Protein AF-A0A830GJ09-F1 (afdb_monomer_lite)

Organism: NCBI:txid1427151

Sequence (93 aa):
MSKQDTESVRAVFQTYEDDAELEHDREGGIMNHDELVNSGQTYREIRWFDRETVDAFDLTVLDEDHPLWCDEVEALERGDSLRVDELREGEDA

Radius of gyration: 15.43 Å; chains: 1; bounding box: 30×50×34 Å

Secondary structure (DSSP, 8-state):
-------EEEEEEEEE-TT--PPB-TTS-BTTHHHHHHHT-EEEEEEEEEHHHHHHHT-EEE-TTSTT--HHHHSPPBTBEEEHHHHHTTS--

Foldseek 3Di:
DPPPPQDKFKFKDKDFAPPDPFDADPVGDGPCVVVCVVVVRIFIKIAIDGPVVCVVVVTGTDDPPDPQDDPCNVVHDHPDMDTSVVSVVPPPD

pLDDT: mean 87.22, std 14.1, range [40.09, 95.94]

Structure (mmCIF, N/CA/C/O backbone):
data_AF-A0A830GJ09-F1
#
_entry.id   AF-A0A830GJ09-F1
#
loop_
_atom_site.group_PDB
_atom_site.id
_atom_site.type_symbol
_atom_site.label_atom_id
_atom_site.label_alt_id
_atom_site.label_comp_id
_atom_site.label_asym_id
_atom_site.label_entity_id
_atom_site.label_seq_id
_atom_site.pdbx_PDB_ins_code
_atom_site.Cartn_x
_atom_site.Cartn_y
_atom_site.Cartn_z
_atom_site.occupancy
_atom_site.B_iso_or_equiv
_atom_site.auth_seq_id
_atom_site.auth_comp_id
_atom_site.auth_asym_id
_atom_site.auth_atom_id
_atom_site.pdbx_PDB_model_num
ATOM 1 N N . MET A 1 1 ? -6.411 28.291 14.197 1.00 44.25 1 MET A N 1
ATOM 2 C CA . MET A 1 1 ? -6.391 27.413 13.015 1.00 44.25 1 MET A CA 1
ATOM 3 C C . MET A 1 1 ? -6.867 26.061 13.488 1.00 44.25 1 MET A C 1
ATOM 5 O O . MET A 1 1 ? -6.163 25.442 14.277 1.00 44.25 1 MET A O 1
ATOM 9 N N . SER A 1 2 ? -8.095 25.680 13.149 1.00 43.72 2 SER A N 1
ATOM 10 C CA . SER A 1 2 ? -8.575 24.332 13.441 1.00 43.72 2 SER A CA 1
ATOM 11 C C . SER A 1 2 ? -7.733 23.391 12.592 1.00 43.72 2 SER A C 1
ATOM 13 O O . SER A 1 2 ? -7.753 23.517 11.370 1.00 43.72 2 SER A O 1
ATOM 15 N N . LYS A 1 3 ? -6.925 22.534 13.226 1.00 54.88 3 LYS A N 1
ATOM 16 C CA . LYS A 1 3 ? -6.380 21.362 12.544 1.00 54.88 3 LYS A CA 1
ATOM 17 C C . LYS A 1 3 ? -7.609 20.617 12.040 1.00 54.88 3 LYS A C 1
ATOM 19 O O . LYS A 1 3 ? -8.432 20.207 12.850 1.00 54.88 3 LYS A O 1
ATOM 24 N N . GLN A 1 4 ? -7.823 20.603 10.731 1.00 59.28 4 GLN A N 1
ATOM 25 C CA . GLN A 1 4 ? -8.723 19.620 10.160 1.00 59.28 4 GLN A CA 1
ATOM 26 C C . GLN A 1 4 ? -8.044 18.298 10.490 1.00 59.28 4 GLN A C 1
ATOM 28 O O . GLN A 1 4 ? -6.937 18.055 10.018 1.00 59.28 4 GLN A O 1
ATOM 33 N N . ASP A 1 5 ? -8.612 17.538 11.420 1.00 56.34 5 ASP A N 1
ATOM 34 C CA . ASP A 1 5 ? -8.269 16.135 11.580 1.00 56.34 5 ASP A CA 1
ATOM 35 C C . ASP A 1 5 ? -8.649 15.476 10.250 1.00 56.34 5 ASP A C 1
ATOM 37 O O . ASP A 1 5 ? -9.800 15.090 10.049 1.00 56.34 5 ASP A O 1
ATOM 41 N N . THR A 1 6 ? -7.724 15.476 9.285 1.00 68.00 6 THR A N 1
ATOM 42 C CA . THR A 1 6 ? -7.871 14.678 8.076 1.00 68.00 6 THR A CA 1
ATOM 43 C C . THR A 1 6 ? -7.962 13.240 8.543 1.00 68.00 6 THR A C 1
ATOM 45 O O . THR A 1 6 ? -7.085 12.735 9.251 1.00 68.00 6 THR A O 1
ATOM 48 N N . GLU A 1 7 ? -9.086 12.606 8.222 1.00 87.38 7 GLU A N 1
ATOM 49 C CA . GLU A 1 7 ? -9.279 11.196 8.502 1.00 87.38 7 GLU A CA 1
ATOM 50 C C . GLU A 1 7 ? -8.164 10.442 7.781 1.00 87.38 7 GLU A C 1
ATOM 52 O O . GLU A 1 7 ? -8.052 10.499 6.557 1.00 87.38 7 GLU A O 1
ATOM 57 N N . SER A 1 8 ? -7.284 9.807 8.548 1.00 90.50 8 SER A N 1
ATOM 58 C CA . SER A 1 8 ? -6.255 8.950 7.980 1.00 90.50 8 SER A CA 1
ATOM 59 C C . SER A 1 8 ? -6.763 7.521 8.013 1.00 90.50 8 SER A C 1
ATOM 61 O O . SER A 1 8 ? -7.356 7.092 9.003 1.00 90.50 8 SER A O 1
ATOM 63 N N . VAL A 1 9 ? -6.501 6.781 6.950 1.00 93.94 9 VAL A N 1
ATOM 64 C CA . VAL A 1 9 ? -6.881 5.380 6.797 1.00 93.94 9 VAL A CA 1
ATOM 65 C C . VAL A 1 9 ? -5.673 4.577 6.337 1.00 93.94 9 VAL A C 1
ATOM 67 O O . VAL A 1 9 ? -4.727 5.128 5.776 1.00 93.94 9 VAL A O 1
ATOM 70 N N . ARG A 1 10 ? -5.693 3.268 6.581 1.00 94.94 10 ARG A N 1
ATOM 71 C CA . ARG A 1 10 ? -4.703 2.358 5.999 1.00 94.94 10 ARG A CA 1
ATOM 72 C C . ARG A 1 10 ? -5.174 1.995 4.606 1.00 94.94 10 ARG A C 1
ATOM 74 O O . ARG A 1 10 ? -6.348 1.679 4.424 1.00 94.94 10 ARG A O 1
ATOM 81 N N . ALA A 1 11 ? -4.278 2.063 3.638 1.00 95.94 11 ALA A N 1
ATOM 82 C CA . ALA A 1 11 ? -4.590 1.686 2.272 1.00 95.94 11 ALA A CA 1
ATOM 83 C C . ALA A 1 11 ? -3.426 0.929 1.642 1.00 95.94 11 ALA A C 1
ATOM 85 O O . ALA A 1 11 ? -2.267 1.117 2.024 1.00 95.94 11 ALA A O 1
ATOM 86 N N . VAL A 1 12 ? -3.759 0.077 0.675 1.00 95.06 12 VAL A N 1
ATOM 87 C CA . VAL A 1 12 ? -2.779 -0.605 -0.166 1.00 95.06 12 VAL A CA 1
ATOM 88 C C . VAL A 1 12 ? -2.311 0.359 -1.249 1.00 95.06 12 VAL A C 1
ATOM 90 O O . VAL A 1 12 ? -3.124 0.961 -1.954 1.00 95.06 12 VAL A O 1
ATOM 93 N N . PHE A 1 13 ? -0.999 0.468 -1.405 1.00 93.69 13 PHE A N 1
ATOM 94 C CA . PHE A 1 13 ? -0.351 1.264 -2.434 1.00 93.69 13 PHE A CA 1
ATOM 95 C C . PHE A 1 13 ? 0.693 0.421 -3.163 1.00 93.69 13 PHE A C 1
ATOM 97 O O . PHE A 1 13 ? 1.427 -0.346 -2.543 1.00 93.69 13 PHE A O 1
ATOM 104 N N . GLN A 1 14 ? 0.752 0.552 -4.487 1.00 92.50 14 GLN A N 1
ATOM 105 C CA . GLN A 1 14 ? 1.799 -0.070 -5.286 1.00 92.50 14 GLN A CA 1
ATOM 106 C C . GLN A 1 14 ? 2.960 0.906 -5.437 1.00 92.50 14 GLN A C 1
ATOM 108 O O . GLN A 1 14 ? 2.787 2.021 -5.926 1.00 92.50 14 GLN A O 1
ATOM 113 N N . THR A 1 15 ? 4.140 0.463 -5.032 1.00 93.12 15 THR A N 1
ATOM 114 C CA . THR A 1 15 ? 5.376 1.238 -5.062 1.00 93.12 15 THR A CA 1
ATOM 115 C C . THR A 1 15 ? 6.471 0.456 -5.787 1.00 93.12 15 THR A C 1
ATOM 117 O O . THR A 1 15 ? 6.249 -0.659 -6.264 1.00 93.12 15 THR A O 1
ATOM 120 N N . TYR A 1 16 ? 7.642 1.063 -5.908 1.00 93.81 16 TYR A N 1
ATOM 121 C CA . TYR A 1 16 ? 8.792 0.526 -6.624 1.00 93.81 16 TYR A CA 1
ATOM 122 C C . TYR A 1 16 ? 9.825 -0.008 -5.640 1.00 93.81 16 TYR A C 1
ATOM 124 O O . TYR A 1 16 ? 9.997 0.569 -4.567 1.00 93.81 16 TYR A O 1
ATOM 132 N N . GLU A 1 17 ? 10.509 -1.089 -6.011 1.00 93.25 17 GLU A N 1
ATOM 133 C CA . GLU A 1 17 ? 11.689 -1.559 -5.281 1.00 93.25 17 GLU A CA 1
ATOM 134 C C . GLU A 1 17 ? 12.761 -0.460 -5.233 1.00 93.25 17 GLU A C 1
ATOM 136 O O . GLU A 1 17 ? 12.883 0.343 -6.158 1.00 93.25 17 GLU A O 1
ATOM 141 N N . ASP A 1 18 ? 13.578 -0.440 -4.179 1.00 90.44 18 ASP A N 1
ATOM 142 C CA . ASP A 1 18 ? 14.658 0.547 -4.032 1.00 90.44 18 ASP A CA 1
ATOM 143 C C . ASP A 1 18 ? 15.691 0.494 -5.176 1.00 90.44 18 ASP A C 1
ATOM 145 O O . ASP A 1 18 ? 16.364 1.489 -5.449 1.00 90.44 18 ASP A O 1
ATOM 149 N N . ASP A 1 19 ? 15.827 -0.658 -5.843 1.00 91.75 19 ASP A N 1
ATOM 150 C CA . ASP A 1 19 ? 16.718 -0.851 -6.995 1.00 91.75 19 ASP A CA 1
ATOM 151 C C . ASP A 1 19 ? 16.042 -0.600 -8.357 1.00 91.75 19 ASP A C 1
ATOM 153 O O . ASP A 1 19 ? 16.707 -0.675 -9.389 1.00 91.75 19 ASP A O 1
ATOM 157 N N . ALA A 1 20 ? 14.746 -0.270 -8.381 1.00 92.50 20 ALA A N 1
ATOM 158 C CA . ALA A 1 20 ? 14.009 -0.050 -9.619 1.00 92.50 20 ALA A CA 1
ATOM 159 C C . ALA A 1 20 ? 14.599 1.117 -10.433 1.00 92.50 20 ALA A C 1
ATOM 161 O O . ALA A 1 20 ? 14.721 2.251 -9.959 1.00 92.50 20 ALA A O 1
ATOM 162 N N . GLU A 1 21 ? 14.919 0.860 -11.703 1.00 93.12 21 GLU A N 1
ATOM 163 C CA . GLU A 1 21 ? 15.460 1.872 -12.614 1.00 93.12 21 GLU A CA 1
ATOM 164 C C . GLU A 1 21 ? 14.326 2.753 -13.168 1.00 93.12 21 GLU A C 1
ATOM 166 O O . GLU A 1 21 ? 13.803 2.513 -14.252 1.00 93.12 21 GLU A O 1
ATOM 171 N N . LEU A 1 22 ? 13.905 3.772 -12.409 1.00 93.94 22 LEU A N 1
ATOM 172 C CA . LEU A 1 22 ? 12.782 4.642 -12.789 1.00 93.94 22 LEU A CA 1
ATOM 173 C C . LEU A 1 22 ? 13.131 5.584 -13.953 1.00 93.94 22 LEU A C 1
ATOM 175 O O . LEU A 1 22 ? 13.958 6.493 -13.816 1.00 93.94 22 LEU A O 1
ATOM 179 N N . GLU A 1 23 ? 12.419 5.445 -15.070 1.00 95.25 23 GLU A N 1
ATOM 180 C CA . GLU A 1 23 ? 12.500 6.371 -16.197 1.00 95.25 23 GLU A CA 1
ATOM 181 C C . GLU A 1 23 ? 11.372 7.399 -16.129 1.00 95.25 23 GLU A C 1
ATOM 183 O O . GLU A 1 23 ? 10.194 7.066 -16.256 1.00 95.25 23 GLU A O 1
ATOM 188 N N . HIS A 1 24 ? 11.733 8.672 -15.968 1.00 94.56 24 HIS A N 1
ATOM 189 C CA . HIS A 1 24 ? 10.765 9.760 -15.854 1.00 94.56 24 HIS A CA 1
ATOM 190 C C . HIS A 1 24 ? 10.580 10.513 -17.175 1.00 94.56 24 HIS A C 1
ATOM 192 O O . HIS A 1 24 ? 11.547 10.788 -17.893 1.00 94.56 24 HIS A O 1
ATOM 198 N N . ASP A 1 25 ? 9.344 10.905 -17.474 1.00 93.31 25 ASP A N 1
ATOM 199 C CA . ASP A 1 25 ? 9.053 11.878 -18.520 1.00 93.31 25 ASP A CA 1
ATOM 200 C C . ASP A 1 25 ? 9.445 13.306 -18.084 1.00 93.31 25 ASP A C 1
ATOM 202 O O . ASP A 1 25 ? 10.013 13.553 -17.018 1.00 93.31 25 ASP A O 1
ATOM 206 N N . ARG A 1 26 ? 9.156 14.290 -18.941 1.00 91.25 26 ARG A N 1
ATOM 207 C CA . ARG A 1 26 ? 9.478 15.703 -18.675 1.00 91.25 26 ARG A CA 1
ATOM 208 C C . ARG A 1 26 ? 8.587 16.354 -17.611 1.00 91.25 26 ARG A C 1
ATOM 210 O O . ARG A 1 26 ? 8.909 17.453 -17.167 1.00 91.25 26 ARG A O 1
ATOM 217 N N . GLU A 1 27 ? 7.480 15.719 -17.253 1.00 92.94 27 GLU A N 1
ATOM 218 C CA . GLU A 1 27 ? 6.478 16.169 -16.285 1.00 92.94 27 GLU A CA 1
ATOM 219 C C . GLU A 1 27 ? 6.619 15.442 -14.932 1.00 92.94 27 GLU A C 1
ATOM 221 O O . GLU A 1 27 ? 5.990 15.843 -13.955 1.00 92.94 27 GLU A O 1
ATOM 226 N N . GLY A 1 28 ? 7.500 14.436 -14.849 1.00 87.62 28 GLY A N 1
ATOM 227 C CA . GLY A 1 28 ? 7.768 13.639 -13.652 1.00 87.62 28 GLY A CA 1
ATOM 228 C C . GLY A 1 28 ? 6.952 12.346 -13.563 1.00 87.62 28 GLY A C 1
ATOM 229 O O . GLY A 1 28 ? 7.001 11.680 -12.531 1.00 87.62 28 GLY A O 1
ATOM 230 N N . GLY A 1 29 ? 6.213 11.979 -14.613 1.00 89.25 29 GLY A N 1
ATOM 231 C CA . GLY A 1 29 ? 5.540 10.687 -14.719 1.00 89.25 29 GLY A CA 1
ATOM 232 C C . GLY A 1 29 ? 6.531 9.560 -15.000 1.00 89.25 29 GLY A C 1
ATOM 233 O O . GLY A 1 29 ? 7.554 9.774 -15.644 1.00 89.25 29 GLY A O 1
ATOM 234 N N . ILE A 1 30 ? 6.241 8.353 -14.517 1.00 93.12 30 ILE A N 1
ATOM 235 C CA . ILE A 1 30 ? 7.096 7.177 -14.728 1.00 93.12 30 ILE A CA 1
ATOM 236 C C . ILE A 1 30 ? 6.686 6.511 -16.044 1.00 93.12 30 ILE A C 1
ATOM 238 O O . ILE A 1 30 ? 5.584 5.978 -16.162 1.00 93.12 30 ILE A O 1
ATOM 242 N N . MET A 1 31 ? 7.564 6.561 -17.045 1.00 95.81 31 MET A N 1
ATOM 243 C CA . MET A 1 31 ? 7.299 6.069 -18.402 1.00 95.81 31 MET A CA 1
ATOM 244 C C . MET A 1 31 ? 7.417 4.552 -18.514 1.00 95.81 31 MET A C 1
ATOM 246 O O . MET A 1 31 ? 6.713 3.942 -19.314 1.00 95.81 31 MET A O 1
ATOM 250 N N . ASN A 1 32 ? 8.305 3.947 -17.727 1.00 93.69 32 ASN A N 1
ATOM 251 C CA . ASN A 1 32 ? 8.569 2.513 -17.749 1.00 93.69 32 ASN A CA 1
ATOM 252 C C . ASN A 1 32 ? 7.792 1.744 -16.668 1.00 93.69 32 ASN A C 1
ATOM 254 O O . ASN A 1 32 ? 8.163 0.625 -16.332 1.00 93.69 32 ASN A O 1
ATOM 258 N N . HIS A 1 33 ? 6.695 2.308 -16.141 1.00 92.50 33 HIS A N 1
ATOM 259 C CA . HIS A 1 33 ? 5.880 1.666 -15.102 1.00 92.50 33 HIS A CA 1
ATOM 260 C C . HIS A 1 33 ? 5.486 0.234 -15.483 1.00 92.50 33 HIS A C 1
ATOM 262 O O . HIS A 1 33 ? 5.734 -0.695 -14.722 1.00 92.50 33 HIS A O 1
ATOM 268 N N . ASP A 1 34 ? 4.933 0.048 -16.685 1.00 93.56 34 ASP A N 1
ATOM 269 C CA . ASP A 1 34 ? 4.506 -1.273 -17.150 1.00 93.56 34 ASP A CA 1
ATOM 270 C C . ASP A 1 34 ? 5.681 -2.258 -17.223 1.00 93.56 34 ASP A C 1
ATOM 272 O O . ASP A 1 34 ? 5.522 -3.436 -16.909 1.00 93.56 34 ASP A O 1
ATOM 276 N N . GLU A 1 35 ? 6.871 -1.801 -17.614 1.00 94.44 35 GLU A N 1
ATOM 277 C CA . GLU A 1 35 ? 8.067 -2.647 -17.650 1.00 94.44 35 GLU A CA 1
ATOM 278 C C . GLU A 1 35 ? 8.484 -3.074 -16.239 1.00 94.44 35 GLU A C 1
ATOM 280 O O . GLU A 1 35 ? 8.689 -4.265 -16.011 1.00 94.44 35 GLU A O 1
ATOM 285 N N . LEU A 1 36 ? 8.511 -2.134 -15.290 1.00 93.81 36 LEU A N 1
ATOM 286 C CA . LEU A 1 36 ? 8.855 -2.385 -13.887 1.00 93.81 36 LEU A CA 1
ATOM 287 C C . LEU A 1 36 ? 7.867 -3.343 -13.209 1.00 93.81 36 LEU A C 1
ATOM 289 O O . LEU A 1 36 ? 8.262 -4.212 -12.432 1.00 93.81 36 LEU A O 1
ATOM 293 N N . VAL A 1 37 ? 6.577 -3.233 -13.535 1.00 91.75 37 VAL A N 1
ATOM 294 C CA . VAL A 1 37 ? 5.558 -4.180 -13.063 1.00 91.75 37 VAL A CA 1
ATOM 295 C C . VAL A 1 37 ? 5.816 -5.578 -13.622 1.00 91.75 37 VAL A C 1
ATOM 297 O O . VAL A 1 37 ? 5.769 -6.560 -12.883 1.00 91.75 37 VAL A O 1
ATOM 300 N N . ASN A 1 38 ? 6.120 -5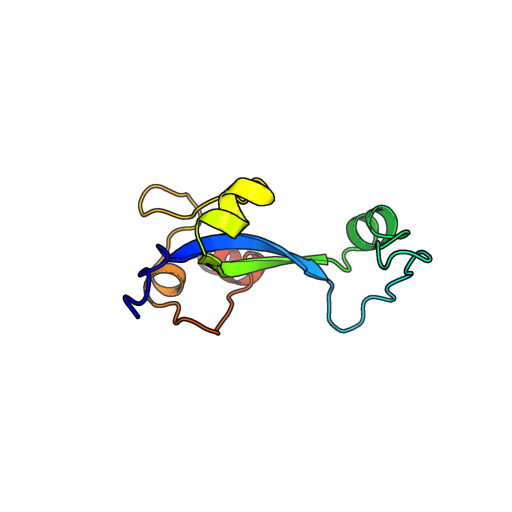.688 -14.918 1.00 91.94 38 ASN A N 1
ATOM 301 C CA . ASN A 1 38 ? 6.379 -6.979 -15.560 1.00 91.94 38 ASN A CA 1
ATOM 302 C C . ASN A 1 38 ? 7.711 -7.614 -15.127 1.00 91.94 38 ASN A C 1
ATOM 304 O O . ASN A 1 38 ? 7.823 -8.841 -15.134 1.00 91.94 38 ASN A O 1
ATOM 308 N N . SER A 1 39 ? 8.711 -6.811 -14.758 1.00 92.81 39 SER A N 1
ATOM 309 C CA . SER A 1 39 ? 10.004 -7.290 -14.258 1.00 92.81 39 SER A CA 1
ATOM 310 C C . SER A 1 39 ? 9.968 -7.689 -12.779 1.00 92.81 39 SER A C 1
ATOM 312 O O . SER A 1 39 ? 10.915 -8.314 -12.302 1.00 92.81 39 SER A O 1
ATOM 314 N N . GLY A 1 40 ? 8.880 -7.377 -12.063 1.00 91.69 40 GLY A N 1
ATOM 315 C CA . GLY A 1 40 ? 8.748 -7.634 -10.629 1.00 91.69 40 GLY A CA 1
ATOM 316 C C . GLY A 1 40 ? 9.472 -6.609 -9.753 1.00 91.69 40 GLY A C 1
ATOM 317 O O . GLY A 1 40 ? 9.711 -6.880 -8.584 1.00 91.69 40 GLY A O 1
ATOM 318 N N . GLN A 1 41 ? 9.807 -5.434 -10.292 1.00 94.31 41 GLN A N 1
ATOM 319 C CA . GLN A 1 41 ? 10.454 -4.333 -9.564 1.00 94.31 41 GLN A CA 1
ATOM 320 C C . GLN A 1 41 ? 9.444 -3.377 -8.913 1.00 94.31 41 GLN A C 1
ATOM 322 O O . GLN A 1 41 ? 9.732 -2.210 -8.638 1.00 94.31 41 GLN A O 1
ATOM 327 N N . THR A 1 42 ? 8.237 -3.872 -8.661 1.00 95.06 42 THR A N 1
ATOM 328 C CA . THR A 1 42 ? 7.202 -3.177 -7.902 1.00 95.06 42 THR A CA 1
ATOM 329 C C . THR A 1 42 ? 6.662 -4.102 -6.834 1.00 95.06 42 THR A C 1
ATOM 331 O O . THR A 1 42 ? 6.452 -5.284 -7.104 1.00 95.06 42 THR A O 1
ATOM 334 N N . TYR A 1 43 ? 6.341 -3.548 -5.675 1.00 93.62 43 TYR A N 1
ATOM 335 C CA . TYR A 1 43 ? 5.699 -4.275 -4.590 1.00 93.62 43 TYR A CA 1
ATOM 336 C C . TYR A 1 43 ? 4.488 -3.504 -4.078 1.00 93.62 43 TYR A C 1
ATOM 338 O O . TYR A 1 43 ? 4.305 -2.314 -4.353 1.00 93.62 43 TYR A O 1
ATOM 346 N N . ARG A 1 44 ? 3.622 -4.198 -3.342 1.00 94.25 44 ARG A N 1
ATOM 347 C CA . ARG A 1 44 ? 2.494 -3.561 -2.662 1.00 94.25 44 ARG A CA 1
ATOM 348 C C . ARG A 1 44 ? 2.834 -3.382 -1.199 1.00 94.25 44 ARG A C 1
ATOM 350 O O . ARG A 1 44 ? 3.291 -4.320 -0.552 1.00 94.25 44 ARG A O 1
ATOM 357 N N . GLU A 1 45 ? 2.550 -2.206 -0.671 1.00 95.31 45 GLU A N 1
ATOM 358 C CA . GLU A 1 45 ? 2.673 -1.912 0.749 1.00 95.31 45 GLU A CA 1
ATOM 359 C C . GLU A 1 45 ? 1.364 -1.394 1.330 1.00 95.31 45 GLU A C 1
ATOM 361 O O . GLU A 1 45 ? 0.528 -0.816 0.634 1.00 95.31 45 GLU A O 1
ATOM 366 N N . ILE A 1 46 ? 1.198 -1.605 2.628 1.00 95.81 46 ILE A N 1
ATOM 367 C CA . ILE A 1 46 ? 0.150 -1.022 3.447 1.00 95.81 46 ILE A CA 1
ATOM 368 C C . ILE A 1 46 ? 0.777 0.107 4.242 1.00 95.81 46 ILE A C 1
ATOM 370 O O . ILE A 1 46 ? 1.779 -0.093 4.926 1.00 95.81 46 ILE A O 1
ATOM 374 N N . ARG A 1 47 ? 0.169 1.290 4.177 1.00 95.56 47 ARG A N 1
ATOM 375 C CA . ARG A 1 47 ? 0.553 2.430 5.012 1.00 95.56 47 ARG A CA 1
ATOM 376 C C . ARG A 1 47 ? -0.622 3.358 5.266 1.00 95.56 47 ARG A C 1
ATOM 378 O O . ARG A 1 47 ? -1.694 3.221 4.672 1.00 95.56 47 ARG A O 1
ATOM 385 N N . TRP A 1 48 ? -0.406 4.319 6.153 1.00 95.69 48 TRP A N 1
ATOM 386 C CA . TRP A 1 48 ? -1.379 5.366 6.432 1.00 95.69 48 TRP A CA 1
ATOM 387 C C . TRP A 1 48 ? -1.397 6.428 5.331 1.00 95.69 48 TRP A C 1
ATOM 389 O O . TRP A 1 48 ? -0.357 6.952 4.936 1.00 95.69 48 TRP A O 1
ATOM 399 N N . PHE A 1 49 ? -2.599 6.788 4.896 1.00 93.88 49 PHE A N 1
ATOM 400 C CA . PHE A 1 49 ? -2.871 7.865 3.954 1.00 93.88 49 PHE A CA 1
ATOM 401 C C . PHE A 1 49 ? -3.995 8.751 4.469 1.00 93.88 49 PHE A C 1
ATOM 403 O O . PHE A 1 49 ? -4.901 8.282 5.157 1.00 93.88 49 PHE A O 1
ATOM 410 N N . ASP A 1 50 ? -3.974 10.027 4.094 1.00 93.69 50 ASP A N 1
ATOM 411 C CA . ASP A 1 50 ? -5.150 10.879 4.233 1.00 93.69 50 ASP A CA 1
ATOM 412 C C . ASP A 1 50 ? -6.263 10.388 3.302 1.00 93.69 50 ASP A C 1
ATOM 414 O O . ASP A 1 50 ? -6.006 10.011 2.154 1.00 93.69 50 ASP A O 1
ATOM 418 N N . ARG A 1 51 ? -7.511 10.442 3.775 1.00 91.81 51 ARG A N 1
ATOM 419 C CA . ARG A 1 51 ? -8.689 10.013 3.015 1.00 91.81 51 ARG A CA 1
ATOM 420 C C . ARG A 1 51 ? -8.780 10.682 1.643 1.00 91.81 51 ARG A C 1
ATOM 422 O O . ARG A 1 51 ? -9.054 10.011 0.659 1.00 91.81 51 ARG A O 1
ATOM 429 N N . GLU A 1 52 ? -8.437 11.967 1.561 1.00 92.94 52 GLU A N 1
ATOM 430 C CA . GLU A 1 52 ? -8.400 12.714 0.297 1.00 92.94 52 GLU A CA 1
ATOM 431 C C . GLU A 1 52 ? -7.424 12.105 -0.721 1.00 92.94 52 GLU A C 1
ATOM 433 O O . GLU A 1 52 ? -7.714 12.087 -1.913 1.00 92.94 52 GLU A O 1
ATOM 438 N N . THR A 1 53 ? -6.284 11.576 -0.263 1.00 92.25 53 THR A N 1
ATOM 439 C CA . THR A 1 53 ? -5.318 10.891 -1.138 1.00 92.25 53 THR A CA 1
ATOM 440 C C . THR A 1 53 ? -5.893 9.568 -1.624 1.00 92.25 53 THR A C 1
ATOM 442 O O . THR A 1 53 ? -5.810 9.258 -2.807 1.00 92.25 53 THR A O 1
ATOM 445 N N . VAL A 1 54 ? -6.512 8.801 -0.727 1.00 93.25 54 VAL A N 1
ATOM 446 C CA . VAL A 1 54 ? -7.159 7.537 -1.095 1.00 93.25 54 VAL A CA 1
ATOM 447 C C . VAL A 1 54 ? -8.227 7.766 -2.159 1.00 93.25 54 VAL A C 1
ATOM 449 O O . VAL A 1 54 ? -8.207 7.082 -3.175 1.00 93.25 54 VAL A O 1
ATOM 452 N N . ASP A 1 55 ? -9.105 8.750 -1.969 1.00 91.88 55 ASP A N 1
ATOM 453 C CA . ASP A 1 55 ? -10.179 9.040 -2.921 1.00 91.88 55 ASP A CA 1
ATOM 454 C C . ASP A 1 55 ? -9.633 9.608 -4.250 1.00 91.88 55 ASP A C 1
ATOM 456 O O . ASP A 1 55 ? -10.167 9.309 -5.316 1.00 91.88 55 ASP A O 1
ATOM 460 N N . ALA A 1 56 ? -8.556 10.405 -4.220 1.00 92.81 56 ALA A N 1
ATOM 461 C CA . ALA A 1 56 ? -7.945 10.973 -5.427 1.00 92.81 56 ALA A CA 1
ATOM 462 C C . ALA A 1 56 ? -7.235 9.929 -6.305 1.00 92.81 56 ALA A C 1
ATOM 464 O O . ALA A 1 56 ? -7.192 10.091 -7.526 1.00 92.81 56 ALA A O 1
ATOM 465 N N . PHE A 1 57 ? -6.672 8.886 -5.691 1.00 89.94 57 PHE A N 1
ATOM 466 C CA . PHE A 1 57 ? -5.915 7.832 -6.373 1.00 89.94 57 PHE A CA 1
ATOM 467 C C . PHE A 1 57 ? -6.645 6.478 -6.416 1.00 89.94 57 PHE A C 1
ATOM 469 O O . PHE A 1 57 ? -6.048 5.498 -6.853 1.00 89.94 57 PHE A O 1
ATOM 476 N N . ASP A 1 58 ? -7.912 6.425 -5.986 1.00 91.88 58 ASP A N 1
ATOM 477 C CA . ASP A 1 58 ? -8.741 5.208 -5.904 1.00 91.88 58 ASP A CA 1
ATOM 478 C C . ASP A 1 58 ? -8.027 4.058 -5.159 1.00 91.88 58 ASP A C 1
ATOM 480 O O . ASP A 1 58 ? -7.973 2.911 -5.603 1.00 91.88 58 ASP A O 1
ATOM 484 N N . LEU A 1 59 ? -7.399 4.376 -4.020 1.00 94.19 59 LEU A N 1
ATOM 485 C CA . LEU A 1 59 ? -6.647 3.383 -3.251 1.00 94.19 59 LEU A CA 1
ATOM 486 C C . LEU A 1 59 ? -7.588 2.426 -2.512 1.00 94.19 59 LEU A C 1
ATOM 488 O O . LEU A 1 59 ? -8.637 2.811 -1.993 1.00 94.19 59 LEU A O 1
ATOM 492 N N . THR A 1 60 ? -7.171 1.165 -2.390 1.00 94.19 60 THR A N 1
ATOM 493 C CA . THR A 1 60 ? -7.922 0.164 -1.621 1.00 94.19 60 THR A CA 1
ATOM 494 C C . THR A 1 60 ? -7.734 0.415 -0.129 1.00 94.19 60 THR A C 1
ATOM 496 O O . THR A 1 60 ? -6.646 0.197 0.405 1.00 94.19 60 THR A O 1
ATOM 499 N N . VA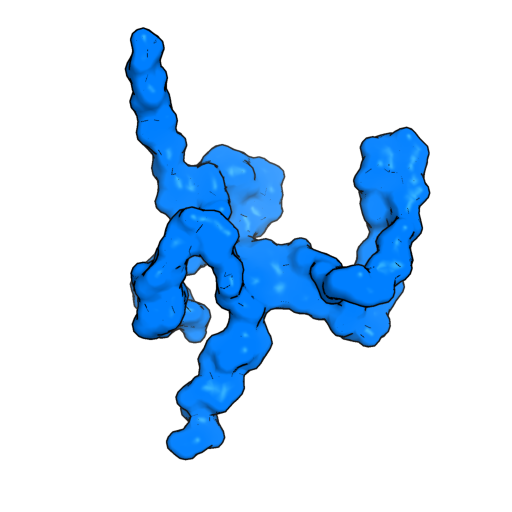L A 1 61 ? -8.795 0.862 0.543 1.00 94.19 61 VAL A N 1
ATOM 500 C CA . VAL A 1 61 ? -8.827 1.024 2.003 1.00 94.19 61 VAL A CA 1
ATOM 501 C C . VAL A 1 61 ? -8.869 -0.340 2.681 1.00 94.19 61 VAL A C 1
ATOM 503 O O . VAL A 1 61 ? -9.575 -1.240 2.234 1.00 94.19 61 VAL A O 1
ATOM 506 N N . LEU A 1 62 ? -8.121 -0.466 3.773 1.00 92.44 62 LEU A N 1
ATOM 507 C CA . LEU A 1 62 ? -8.158 -1.621 4.657 1.00 92.44 62 LEU A CA 1
ATOM 508 C C . LEU A 1 62 ? -8.996 -1.305 5.892 1.00 92.44 62 LEU A C 1
ATOM 510 O O . LEU A 1 62 ? -8.667 -0.405 6.674 1.00 92.44 62 LEU A O 1
ATOM 514 N N . ASP A 1 63 ? -10.052 -2.084 6.056 1.00 90.00 63 ASP A N 1
ATOM 515 C CA . ASP A 1 63 ? -10.881 -2.177 7.251 1.00 90.00 63 ASP A CA 1
ATOM 516 C C . ASP A 1 63 ? -10.835 -3.605 7.820 1.00 90.00 63 ASP A C 1
ATOM 518 O O . ASP A 1 63 ? -10.206 -4.488 7.235 1.00 90.00 63 ASP A O 1
ATOM 522 N N . GLU A 1 64 ? -11.469 -3.814 8.976 1.00 90.56 64 GLU A N 1
ATOM 523 C CA . GLU A 1 64 ? -11.444 -5.082 9.721 1.00 90.56 64 GLU A CA 1
ATOM 524 C C . GLU A 1 64 ? -12.028 -6.279 8.954 1.00 90.56 64 GLU A C 1
ATOM 526 O O . GLU A 1 64 ? -11.682 -7.421 9.252 1.00 90.56 64 GLU A O 1
ATOM 531 N N . ASP A 1 65 ? -12.863 -6.033 7.941 1.00 90.62 65 ASP A N 1
ATOM 532 C CA . ASP A 1 65 ? -13.444 -7.072 7.091 1.00 90.62 65 ASP A CA 1
ATOM 533 C C . ASP A 1 65 ? -12.564 -7.380 5.858 1.00 90.62 65 ASP A C 1
ATOM 535 O O . ASP A 1 65 ? -12.865 -8.295 5.079 1.00 90.62 65 ASP A O 1
ATOM 539 N N . HIS A 1 66 ? -11.472 -6.637 5.640 1.00 90.12 66 HIS A N 1
ATOM 540 C CA . HIS A 1 66 ? -10.608 -6.819 4.476 1.00 90.12 66 HIS A CA 1
ATOM 541 C C . HIS A 1 66 ? -9.733 -8.087 4.614 1.00 90.12 66 HIS A C 1
ATOM 543 O O . HIS A 1 66 ? -9.097 -8.279 5.644 1.00 90.12 66 HIS A O 1
ATOM 549 N N . PRO A 1 67 ? -9.542 -8.913 3.563 1.00 89.50 67 PRO A N 1
ATOM 550 C CA . PRO A 1 67 ? -8.730 -10.144 3.634 1.00 89.50 67 PRO A CA 1
ATOM 551 C C . PRO A 1 67 ? -7.231 -9.967 3.924 1.00 89.50 67 PRO A C 1
ATOM 553 O O . PRO A 1 67 ? -6.500 -10.944 3.994 1.00 89.50 67 PRO A O 1
ATOM 556 N N . LEU A 1 68 ? -6.753 -8.727 3.962 1.00 89.56 68 LEU A N 1
ATOM 557 C CA . LEU A 1 68 ? -5.371 -8.390 4.327 1.00 89.56 68 LEU A CA 1
ATOM 558 C C . LEU A 1 68 ? -5.301 -7.804 5.741 1.00 89.56 68 LEU A C 1
ATOM 560 O O . LEU A 1 68 ? -4.236 -7.378 6.169 1.00 89.56 68 LEU A O 1
ATOM 564 N N . TRP A 1 69 ? -6.437 -7.710 6.432 1.00 91.81 69 TRP A N 1
ATOM 565 C CA . TRP A 1 69 ? -6.490 -7.246 7.801 1.00 91.81 69 TRP A CA 1
ATOM 566 C C . TRP A 1 69 ? -5.974 -8.341 8.735 1.00 91.81 69 TRP A C 1
ATOM 568 O O . TRP A 1 69 ? -6.511 -9.446 8.770 1.00 91.81 69 TRP A O 1
ATOM 578 N N . CYS A 1 70 ? -4.926 -8.023 9.487 1.00 90.69 70 CYS A N 1
ATOM 579 C CA . CYS A 1 70 ? -4.289 -8.900 10.464 1.00 90.69 70 CYS A CA 1
ATOM 580 C C . CYS A 1 70 ? -3.719 -8.068 11.624 1.00 90.69 70 CYS A C 1
ATOM 582 O O . CYS A 1 70 ? -3.722 -6.834 11.562 1.00 90.69 70 CYS A O 1
ATOM 584 N N . ASP A 1 71 ? -3.194 -8.733 12.658 1.00 91.94 71 ASP A N 1
ATOM 585 C CA . ASP A 1 71 ? -2.630 -8.072 13.843 1.00 91.94 71 ASP A CA 1
ATOM 586 C C . ASP A 1 71 ? -1.525 -7.057 13.487 1.00 91.94 71 ASP A C 1
ATOM 588 O O . ASP A 1 71 ? -1.440 -5.989 14.092 1.00 91.94 71 ASP A O 1
ATOM 592 N N . GLU A 1 72 ? -0.699 -7.346 12.473 1.00 92.69 72 GLU A N 1
ATOM 593 C CA . GLU A 1 72 ? 0.365 -6.437 12.021 1.00 92.69 72 GLU A CA 1
ATOM 594 C C . GLU A 1 7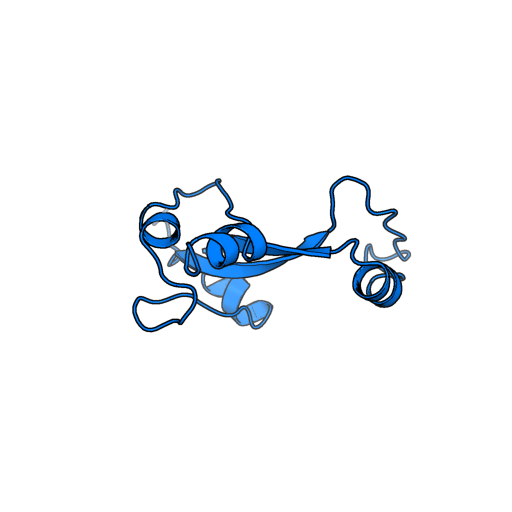2 ? -0.205 -5.161 11.386 1.00 92.69 72 GLU A C 1
ATOM 596 O O . GLU A 1 72 ? 0.265 -4.060 11.669 1.00 92.69 72 GLU A O 1
ATOM 601 N N . VAL A 1 73 ? -1.266 -5.282 10.579 1.00 92.31 73 VAL A N 1
ATOM 602 C CA . VAL A 1 73 ? -1.955 -4.133 9.966 1.00 92.31 73 VAL A CA 1
ATOM 603 C C . VAL A 1 73 ? -2.712 -3.310 11.007 1.00 92.31 73 VAL A C 1
ATOM 605 O O . VAL A 1 73 ? -2.762 -2.079 10.908 1.00 92.31 73 VAL A O 1
ATOM 608 N N . GLU A 1 74 ? -3.285 -3.962 12.020 1.00 92.19 74 GLU A N 1
ATOM 609 C CA . GLU A 1 74 ? -3.918 -3.276 13.145 1.00 92.19 74 GLU A CA 1
ATOM 610 C C . GLU A 1 74 ? -2.888 -2.480 13.962 1.00 92.19 74 GLU A C 1
ATOM 612 O O . GLU A 1 74 ? -3.147 -1.324 14.311 1.00 92.19 74 GLU A O 1
ATOM 617 N N . ALA A 1 75 ? -1.713 -3.066 14.207 1.00 92.75 75 ALA A N 1
ATOM 618 C CA . ALA A 1 75 ? -0.616 -2.463 14.960 1.00 92.75 75 ALA A CA 1
ATOM 619 C C . ALA A 1 75 ? 0.221 -1.441 14.165 1.00 92.75 75 ALA A C 1
ATOM 621 O O . ALA A 1 75 ? 1.100 -0.803 14.746 1.00 92.75 75 ALA A O 1
ATOM 622 N N . LEU A 1 76 ? -0.037 -1.264 12.865 1.00 93.44 76 LEU A N 1
ATOM 623 C CA . LEU A 1 76 ? 0.744 -0.386 11.998 1.00 93.44 76 LEU A CA 1
ATOM 624 C C . LEU A 1 76 ? 0.682 1.080 12.453 1.00 93.44 76 LEU A C 1
ATOM 626 O O . LEU A 1 76 ? -0.386 1.702 12.456 1.00 93.44 76 LEU A O 1
ATOM 630 N N . GLU A 1 77 ? 1.835 1.670 12.760 1.00 93.19 77 GLU A N 1
ATOM 631 C CA . GLU A 1 77 ? 1.937 3.072 13.166 1.00 93.19 77 GLU A CA 1
ATOM 632 C C . GLU A 1 77 ? 1.992 4.029 11.961 1.00 93.19 77 GLU A C 1
ATOM 634 O O . GLU A 1 77 ? 2.305 3.668 10.824 1.00 93.19 77 GLU A O 1
ATOM 639 N N . ARG A 1 78 ? 1.664 5.305 12.198 1.00 90.50 78 ARG A N 1
ATOM 640 C CA . ARG A 1 78 ? 1.764 6.341 11.161 1.00 90.50 78 ARG A CA 1
ATOM 641 C C . ARG A 1 78 ? 3.230 6.629 10.846 1.00 90.50 78 ARG A C 1
ATOM 643 O O . ARG A 1 78 ? 3.942 7.155 11.695 1.00 90.50 78 ARG A O 1
ATOM 650 N N . GLY A 1 79 ? 3.619 6.405 9.595 1.00 89.69 79 GLY A N 1
ATOM 651 C CA . GLY A 1 79 ? 4.979 6.636 9.101 1.00 89.69 79 GLY A CA 1
ATOM 652 C C . GLY A 1 79 ? 5.722 5.344 8.780 1.00 89.69 79 GLY A C 1
ATOM 653 O O . GLY A 1 79 ? 6.664 5.392 7.995 1.00 89.69 79 GLY A O 1
ATOM 654 N N . ASP A 1 80 ? 5.250 4.218 9.311 1.00 93.50 80 ASP A N 1
ATOM 655 C CA . ASP A 1 80 ? 5.713 2.892 8.928 1.00 93.50 80 ASP A CA 1
ATOM 656 C C . ASP A 1 80 ? 4.925 2.360 7.724 1.00 93.50 80 ASP A C 1
ATOM 658 O O . ASP A 1 80 ? 3.843 2.859 7.373 1.00 93.50 80 ASP A O 1
ATOM 662 N N . SER A 1 81 ? 5.480 1.330 7.089 1.00 93.62 81 SER A N 1
ATOM 663 C CA . SER A 1 81 ? 4.806 0.561 6.052 1.00 93.62 81 SER A CA 1
ATOM 664 C C . SER A 1 81 ? 5.061 -0.934 6.212 1.00 93.62 81 SER A C 1
ATOM 666 O O . SER A 1 81 ? 6.058 -1.355 6.796 1.00 93.62 81 SER A O 1
ATOM 668 N N . LEU A 1 82 ? 4.122 -1.734 5.710 1.00 94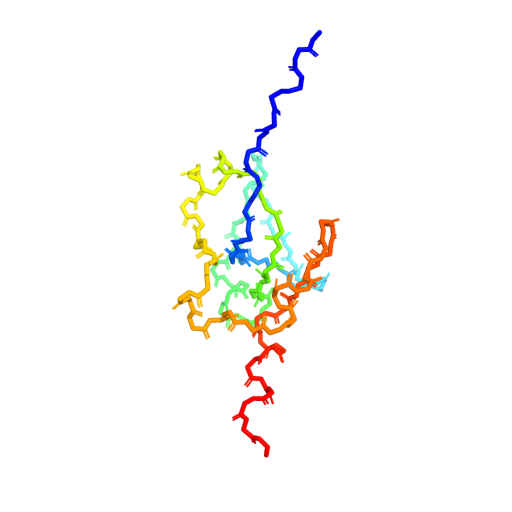.00 82 LEU A N 1
ATOM 669 C CA . LEU A 1 82 ? 4.204 -3.194 5.695 1.00 94.00 82 LEU A CA 1
ATOM 670 C C . LEU A 1 82 ? 4.113 -3.681 4.259 1.00 94.00 82 LEU A C 1
ATOM 672 O O . LEU A 1 82 ? 3.199 -3.272 3.541 1.00 94.00 82 LEU A O 1
ATOM 676 N N . ARG A 1 83 ? 5.008 -4.570 3.827 1.00 93.69 83 ARG A N 1
ATOM 677 C CA . ARG A 1 83 ? 4.887 -5.181 2.500 1.00 93.69 83 ARG A CA 1
ATOM 678 C C . ARG A 1 83 ? 3.770 -6.223 2.526 1.00 93.69 83 ARG A C 1
ATOM 680 O O . ARG A 1 83 ? 3.747 -7.110 3.368 1.00 93.69 83 ARG A O 1
ATOM 687 N N . VAL A 1 84 ? 2.838 -6.137 1.577 1.00 91.88 84 VAL A N 1
ATOM 688 C CA . VAL A 1 84 ? 1.696 -7.066 1.475 1.00 91.88 84 VAL A CA 1
ATOM 689 C C . VAL A 1 84 ? 2.164 -8.504 1.265 1.00 91.88 84 VAL A C 1
ATOM 691 O O . VAL A 1 84 ? 1.520 -9.439 1.738 1.00 91.88 84 VAL A O 1
ATOM 694 N N . ASP A 1 85 ? 3.263 -8.677 0.537 1.00 86.44 85 ASP A N 1
ATOM 695 C CA . ASP A 1 85 ? 3.818 -9.990 0.232 1.00 86.44 85 ASP A CA 1
ATOM 696 C C . ASP A 1 85 ? 4.372 -10.681 1.493 1.00 86.44 85 ASP A C 1
ATOM 698 O O . ASP A 1 85 ? 4.181 -11.883 1.638 1.00 86.44 85 ASP A O 1
ATOM 702 N N . GLU A 1 86 ? 4.904 -9.923 2.461 1.00 85.69 86 GLU A N 1
ATOM 703 C CA . GLU A 1 86 ? 5.400 -10.455 3.744 1.00 85.69 86 GLU A CA 1
ATOM 704 C C . GLU A 1 86 ? 4.255 -10.919 4.664 1.00 85.69 86 GLU A C 1
ATOM 706 O O . GLU A 1 86 ? 4.396 -11.898 5.393 1.00 85.69 86 GLU A O 1
ATOM 711 N N . LEU A 1 87 ? 3.086 -10.270 4.584 1.00 83.12 87 LEU A N 1
ATOM 712 C CA . LEU A 1 87 ? 1.912 -10.610 5.403 1.00 83.12 87 LEU A CA 1
ATOM 713 C C . LEU A 1 87 ? 1.282 -11.953 5.009 1.00 83.12 87 LEU A C 1
ATOM 715 O O . LEU A 1 87 ? 0.724 -12.660 5.844 1.00 83.12 87 LEU A O 1
ATOM 719 N N . ARG A 1 88 ? 1.346 -12.315 3.722 1.00 66.06 88 ARG A N 1
ATOM 720 C CA . ARG A 1 88 ? 0.737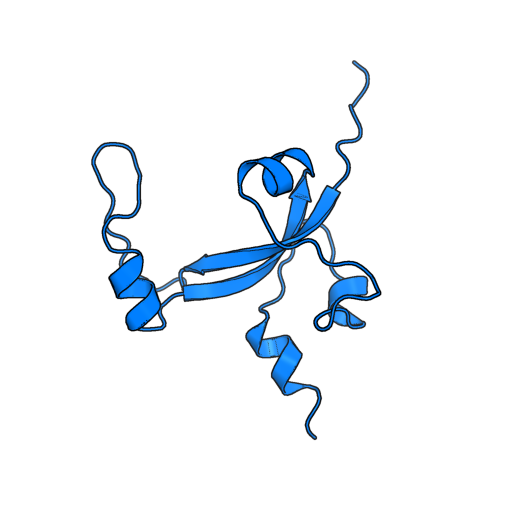 -13.552 3.202 1.00 66.06 88 ARG A CA 1
ATOM 721 C C . ARG A 1 88 ? 1.569 -14.801 3.452 1.00 66.06 88 ARG A C 1
ATOM 723 O O . ARG A 1 88 ? 1.024 -15.899 3.404 1.00 66.06 88 ARG A O 1
ATOM 730 N N . GLU A 1 89 ? 2.857 -14.653 3.735 1.00 54.97 89 GLU A N 1
ATOM 731 C CA . GLU A 1 89 ? 3.728 -15.781 4.082 1.00 54.97 89 GLU A CA 1
ATOM 732 C C . GLU A 1 89 ? 3.469 -16.312 5.509 1.00 54.97 89 GLU A C 1
ATOM 734 O O . GLU A 1 89 ? 3.988 -17.367 5.873 1.00 54.97 89 GLU A O 1
ATOM 739 N N . GLY A 1 90 ? 2.631 -15.629 6.3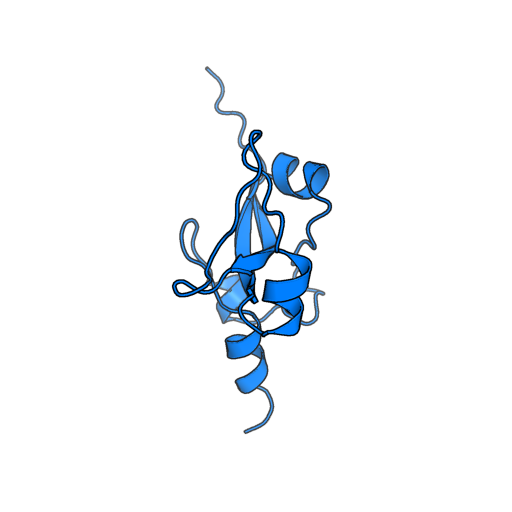03 1.00 47.81 90 GLY A N 1
ATOM 740 C CA . GLY A 1 90 ? 2.298 -15.995 7.684 1.00 47.81 90 GLY A CA 1
ATOM 741 C C . GLY A 1 90 ? 1.104 -16.943 7.887 1.00 47.81 90 GLY A C 1
ATOM 742 O O . GLY A 1 90 ? 0.950 -17.456 8.993 1.00 47.81 90 GLY A O 1
ATOM 743 N N . GLU A 1 91 ? 0.271 -17.209 6.869 1.00 46.28 91 GLU A N 1
ATOM 744 C CA . GLU A 1 91 ? -0.962 -18.022 7.012 1.00 46.28 91 GLU A CA 1
ATOM 745 C C . GLU A 1 91 ? -0.853 -19.492 6.541 1.00 46.28 91 GLU A C 1
ATOM 747 O O . GLU A 1 91 ? -1.851 -20.211 6.545 1.00 46.28 91 GLU A O 1
ATOM 752 N N . ASP A 1 92 ? 0.342 -19.991 6.201 1.00 42.44 92 ASP A N 1
ATOM 753 C CA . ASP A 1 92 ? 0.539 -21.374 5.711 1.00 42.44 92 ASP A CA 1
ATOM 754 C C . ASP A 1 92 ? 1.749 -22.100 6.360 1.00 42.44 92 ASP A C 1
ATOM 756 O O . ASP A 1 92 ? 2.551 -22.750 5.682 1.00 42.44 92 ASP A O 1
ATOM 760 N N . ALA A 1 93 ? 1.888 -22.018 7.693 1.00 40.09 93 ALA A N 1
ATOM 761 C CA . ALA A 1 93 ? 2.865 -22.806 8.470 1.00 40.09 93 ALA A CA 1
ATOM 762 C C . ALA A 1 93 ? 2.219 -23.743 9.506 1.00 40.09 93 ALA A C 1
ATOM 764 O O . ALA A 1 93 ? 1.386 -23.274 10.314 1.00 40.09 93 ALA A O 1
#